Protein 3BE3 (pdb70)

InterPro domains:
  IPR023387 DUF1653-like domain [PF07866] (9-72)
  IPR037135 DUF1653-like domain superfamily [G3DSA:2.30.30.320] (1-81)

Nearest PDB structures (foldseek):
  3be3-assembly1_B-2  TM=9.979E-01  e=3.851E-12  Bordetella bronchiseptica RB50
  6if4-assembly1_A  TM=4.968E-01  e=2.161E+00  Trypanosoma brucei brucei TREU927
  3be3-assembly1_B-2  TM=1.013E+00  e=1.302E-12  Bordetella bronchiseptica RB50
  6if4-assembly1_A  TM=4.968E-01  e=1.394E+00  Trypanosoma brucei brucei TREU927
  8qlx-assembly1_A  TM=5.289E-01  e=2.442E+00  Pyricularia grisea

Structure (mmCIF, N/CA/C/O backbone):
data_3BE3
#
_entry.id   3BE3
#
_cell.length_a   84.728
_cell.length_b   84.728
_cell.length_c   44.582
_cell.angle_alpha   90.00
_cell.angle_beta   90.00
_cell.angle_gamma   120.00
#
_symmetry.space_group_name_H-M   'P 3 2 1'
#
loop_
_entity.id
_entity.type
_entity.pdbx_description
1 polymer 'Uncharacterized protein'
2 non-polymer 'SULFATE ION'
3 water water
#
loop_
_atom_site.group_PDB
_atom_site.id
_atom_site.type_symbol
_atom_site.label_atom_id
_atom_site.label_alt_id
_atom_site.label_comp_id
_atom_site.label_asym_id
_atom_site.label_entity_id
_atom_site.label_seq_id
_atom_site.pdbx_PDB_ins_code
_atom_site.Cartn_x
_atom_site.Cartn_y
_atom_site.Cartn_z
_atom_site.occupancy
_atom_site.B_iso_or_equiv
_atom_site.auth_seq_id
_atom_site.auth_comp_id
_atom_site.auth_asym_id
_atom_site.auth_atom_id
_atom_site.pdbx_PDB_model_num
ATOM 9 N N . GLN A 1 6 ? 79.146 56.401 -6.781 1.00 32.38 6 GLN A N 1
ATOM 10 C CA . GLN A 1 6 ? 78.808 55.964 -5.436 1.00 32.20 6 GLN A CA 1
ATOM 11 C C . GLN A 1 6 ? 79.970 55.542 -4.551 1.00 30.00 6 GLN A C 1
ATOM 12 O O . GLN A 1 6 ? 79.936 55.751 -3.341 1.00 30.21 6 GLN A O 1
ATOM 18 N N . ASP A 1 7 ? 80.997 54.949 -5.143 1.00 27.71 7 ASP A N 1
ATOM 19 C CA . ASP A 1 7 ? 82.139 54.494 -4.361 1.00 27.46 7 ASP A CA 1
ATOM 20 C C . ASP A 1 7 ? 83.284 55.500 -4.247 1.00 24.68 7 ASP A C 1
ATOM 21 O O . ASP A 1 7 ? 84.333 55.179 -3.689 1.00 24.08 7 ASP A O 1
ATOM 26 N N . PHE A 1 8 ? 83.095 56.711 -4.768 1.00 21.25 8 PHE A N 1
ATOM 27 C CA . PHE A 1 8 ? 84.147 57.718 -4.670 1.00 18.16 8 PHE A CA 1
ATOM 28 C C . PHE A 1 8 ? 84.287 58.134 -3.213 1.00 16.47 8 PHE A C 1
ATOM 29 O O . PHE A 1 8 ? 83.300 58.265 -2.489 1.00 16.74 8 PHE A O 1
ATOM 37 N N . ARG A 1 9 ? 85.515 58.355 -2.779 1.00 15.30 9 ARG A N 1
ATOM 38 C CA . ARG A 1 9 ? 85.736 58.759 -1.410 1.00 15.42 9 ARG A CA 1
ATOM 39 C C . ARG A 1 9 ? 86.510 60.076 -1.334 1.00 13.13 9 ARG A C 1
ATOM 40 O O . ARG A 1 9 ? 87.699 60.124 -1.657 1.00 11.35 9 ARG A O 1
ATOM 48 N N . PRO A 1 10 ? 85.838 61.168 -0.926 1.00 11.31 10 PRO A N 1
ATOM 49 C CA . PRO A 1 10 ? 86.540 62.450 -0.829 1.00 11.00 10 PRO A CA 1
ATOM 50 C C . PRO A 1 10 ? 87.566 62.334 0.300 1.00 11.84 10 PRO A C 1
ATOM 51 O O . PRO A 1 10 ? 87.407 61.507 1.199 1.00 12.69 10 PRO A O 1
ATOM 55 N N . GLY A 1 11 ? 88.611 63.150 0.244 1.00 12.07 11 GLY A N 1
ATOM 56 C CA . GLY A 1 11 ? 89.652 63.118 1.258 1.00 11.36 11 GLY A CA 1
ATOM 57 C C . GLY A 1 11 ? 90.997 63.479 0.643 1.00 11.54 11 GLY A C 1
ATOM 58 O O . GLY A 1 11 ? 91.047 64.076 -0.439 1.00 10.50 11 GLY A O 1
ATOM 59 N N . VAL A 1 12 ? 92.087 63.104 1.311 1.00 11.06 12 VAL A N 1
ATOM 60 C CA . VAL A 1 12 ? 93.432 63.397 0.815 1.00 11.71 12 VAL A CA 1
ATOM 61 C C . VAL A 1 12 ? 93.892 62.341 -0.184 1.00 12.03 12 VAL A C 1
ATOM 62 O O . VAL A 1 12 ? 93.742 61.129 0.051 1.00 12.55 12 VAL A O 1
ATOM 66 N N . TYR A 1 13 ? 94.458 62.813 -1.293 1.00 11.34 13 TYR A N 1
ATOM 67 C CA . TYR A 1 13 ? 94.962 61.945 -2.355 1.00 11.42 13 TYR A CA 1
ATOM 68 C C . TYR A 1 13 ? 96.368 62.360 -2.734 1.00 11.87 13 TYR A C 1
ATOM 69 O O . TYR A 1 13 ? 96.732 63.531 -2.627 1.00 10.93 13 TYR A O 1
ATOM 78 N N . ARG A 1 14 ? 97.161 61.395 -3.174 1.00 13.04 14 ARG A N 1
ATOM 79 C CA . ARG A 1 14 ? 98.500 61.700 -3.642 1.00 13.93 14 ARG A CA 1
ATOM 80 C C . ARG A 1 14 ? 98.500 61.487 -5.152 1.00 12.86 14 ARG A C 1
ATOM 81 O O . ARG A 1 14 ? 98.132 60.412 -5.629 1.00 12.58 14 ARG A O 1
ATOM 89 N N . HIS A 1 15 ? 98.878 62.524 -5.897 1.00 12.53 15 HIS A N 1
ATOM 90 C CA . HIS A 1 15 ? 98.952 62.449 -7.356 1.00 13.25 15 HIS A CA 1
ATOM 91 C C . HIS A 1 15 ? 100.203 61.636 -7.650 1.00 13.30 15 HIS A C 1
ATOM 92 O O . HIS A 1 15 ? 101.166 61.696 -6.880 1.00 13.12 15 HIS A O 1
ATOM 99 N N . TYR A 1 16 ? 100.217 60.894 -8.752 1.00 14.16 16 TYR A N 1
ATOM 100 C CA . TYR A 1 16 ? 101.381 60.064 -9.041 1.00 15.74 16 TYR A CA 1
ATOM 101 C C . TYR A 1 16 ? 102.704 60.834 -9.136 1.00 16.02 16 TYR A C 1
ATOM 102 O O . TYR A 1 16 ? 103.776 60.244 -9.012 1.00 16.25 16 TYR A O 1
ATOM 111 N N . LYS A 1 17 ? 102.644 62.147 -9.358 1.00 16.90 17 LYS A N 1
ATOM 112 C CA . LYS A 1 17 ? 103.877 62.929 -9.427 1.00 17.75 17 LYS A CA 1
ATOM 113 C C . LYS A 1 17 ? 104.397 63.341 -8.043 1.00 16.11 17 LYS A C 1
ATOM 114 O O . LYS A 1 17 ? 105.442 63.976 -7.931 1.00 15.70 17 LYS A O 1
ATOM 120 N N . GLY A 1 18 ? 103.661 62.991 -6.991 1.00 15.29 18 GLY A N 1
ATOM 121 C CA . GLY A 1 18 ? 104.129 63.289 -5.642 1.00 15.31 18 GLY A CA 1
ATOM 122 C C . GLY A 1 18 ? 103.401 64.266 -4.740 1.00 13.73 18 GLY A C 1
ATOM 123 O O . GLY A 1 18 ? 103.512 64.174 -3.522 1.00 14.47 18 GLY A O 1
ATOM 124 N N . ASP A 1 19 ? 102.653 65.195 -5.319 1.00 14.30 19 ASP A N 1
ATOM 125 C CA . ASP A 1 19 ? 101.945 66.191 -4.522 1.00 13.68 19 ASP A CA 1
ATOM 126 C C . ASP A 1 19 ? 100.599 65.739 -3.979 1.00 14.07 19 ASP A C 1
ATOM 127 O O . ASP A 1 19 ? 99.903 64.941 -4.605 1.00 14.26 19 ASP A O 1
ATOM 132 N N . HIS A 1 20 ? 100.244 66.267 -2.809 1.00 12.28 20 HIS A N 1
ATOM 133 C CA . HIS A 1 20 ? 98.981 65.945 -2.150 1.00 12.37 20 HIS A CA 1
ATOM 134 C C . HIS A 1 20 ? 97.880 66.952 -2.485 1.00 12.03 20 HIS A C 1
ATOM 135 O O . HIS A 1 20 ? 98.145 68.142 -2.686 1.00 9.96 20 HIS A O 1
ATOM 142 N N . TYR A 1 21 ? 96.650 66.449 -2.553 1.00 11.70 21 TYR A N 1
ATOM 14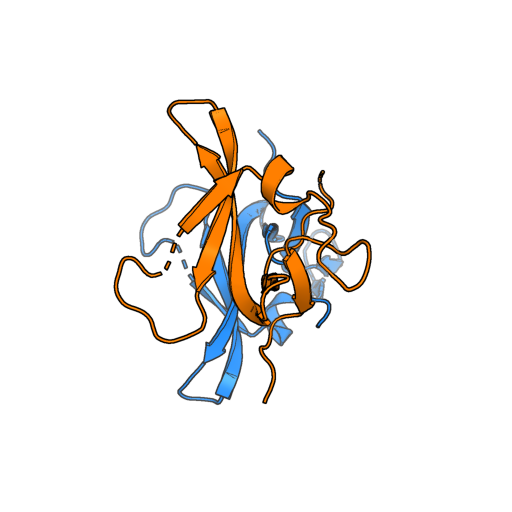3 C CA . TYR A 1 21 ? 95.478 67.251 -2.872 1.00 11.16 21 TYR A CA 1
ATOM 144 C C . TYR A 1 21 ? 94.331 66.818 -1.970 1.00 11.39 21 TYR A C 1
ATOM 145 O O . TYR A 1 21 ? 94.270 65.666 -1.528 1.00 10.38 21 TYR A O 1
ATOM 154 N N . LEU A 1 22 ? 93.418 67.746 -1.713 1.00 9.78 22 LEU A N 1
ATOM 155 C CA . LEU A 1 22 ? 92.255 67.454 -0.896 1.00 10.29 22 LEU A CA 1
ATOM 156 C C . LEU A 1 22 ? 91.024 67.454 -1.793 1.00 11.91 22 LEU A C 1
ATOM 157 O O . LEU A 1 22 ? 90.629 68.495 -2.331 1.00 10.62 22 LEU A O 1
ATOM 162 N N . ALA A 1 23 ? 90.440 66.275 -1.974 1.00 11.24 23 ALA A N 1
ATOM 163 C CA . ALA A 1 23 ? 89.237 66.149 -2.776 1.00 11.79 23 ALA A CA 1
ATOM 164 C C . ALA A 1 23 ? 88.069 66.473 -1.858 1.00 12.75 23 ALA A C 1
ATOM 165 O O . ALA A 1 23 ? 87.827 65.770 -0.878 1.00 13.04 23 ALA A O 1
ATOM 167 N N . LEU A 1 24 ? 87.347 67.544 -2.175 1.00 12.28 24 LEU A N 1
ATOM 168 C CA . LEU A 1 24 ? 86.209 67.979 -1.371 1.00 12.77 24 LEU A CA 1
ATOM 169 C C . LEU A 1 24 ? 84.939 67.198 -1.678 1.00 12.82 24 LEU A C 1
ATOM 170 O O . LEU A 1 24 ? 84.051 67.092 -0.839 1.00 13.10 24 LEU A O 1
ATOM 175 N N . GLY A 1 25 ? 84.852 66.665 -2.889 1.00 11.58 25 GLY A N 1
ATOM 176 C CA . GLY A 1 25 ? 83.677 65.905 -3.279 1.00 12.38 25 GLY A CA 1
ATOM 177 C C . GLY A 1 25 ? 83.468 65.908 -4.777 1.00 10.84 25 GLY A C 1
ATOM 178 O O . GLY A 1 25 ? 84.335 66.358 -5.530 1.00 10.58 25 GLY A O 1
ATOM 179 N N . LEU A 1 26 ? 82.321 65.397 -5.214 1.00 10.29 26 LEU A N 1
ATOM 180 C CA . LEU A 1 26 ? 81.990 65.344 -6.628 1.00 10.88 26 LEU A CA 1
ATOM 181 C C . LEU A 1 26 ? 81.082 66.519 -6.971 1.00 10.95 26 LEU A C 1
ATOM 182 O O . LEU A 1 26 ? 80.424 67.086 -6.096 1.00 10.33 26 LEU A O 1
ATOM 187 N N . ALA A 1 27 ? 81.067 66.885 -8.249 1.00 12.11 27 ALA A N 1
ATOM 188 C CA . ALA A 1 27 ? 80.231 67.986 -8.727 1.00 10.85 27 ALA A CA 1
ATOM 189 C C . ALA A 1 27 ? 79.802 67.733 -10.164 1.00 12.05 27 ALA A C 1
ATOM 190 O O . ALA A 1 27 ? 80.394 66.914 -10.869 1.00 9.91 27 ALA A O 1
ATOM 192 N N . ARG A 1 28 ? 78.759 68.440 -10.586 1.00 11.37 28 ARG A N 1
ATOM 193 C CA . ARG A 1 28 ? 78.243 68.332 -11.940 1.00 12.68 28 ARG A CA 1
ATOM 194 C C . ARG A 1 28 ? 78.732 69.537 -12.744 1.00 12.50 28 ARG A C 1
ATOM 195 O O . ARG A 1 28 ? 78.464 70.683 -12.385 1.00 11.56 28 ARG A O 1
ATOM 203 N N . ALA A 1 29 ? 79.484 69.274 -13.806 1.00 12.56 29 ALA A N 1
ATOM 204 C CA . ALA A 1 29 ? 79.974 70.343 -14.671 1.00 13.42 29 ALA A CA 1
ATOM 205 C C . ALA A 1 29 ? 78.752 70.742 -15.486 1.00 15.45 29 ALA A C 1
ATOM 206 O O . ALA A 1 29 ? 78.218 69.945 -16.251 1.00 16.37 29 ALA A O 1
ATOM 208 N N . ASP A 1 30 ? 78.311 71.979 -15.316 1.00 16.93 30 ASP A N 1
ATOM 209 C CA . ASP A 1 30 ? 77.122 72.467 -15.988 1.00 19.27 30 ASP A CA 1
ATOM 210 C C . ASP A 1 30 ? 77.119 72.440 -17.517 1.00 20.87 30 ASP A C 1
ATOM 211 O O . ASP A 1 30 ? 76.109 72.080 -18.125 1.00 21.66 30 ASP A O 1
ATOM 216 N N . GLU A 1 31 ? 78.238 72.809 -18.136 1.00 20.32 31 GLU A N 1
ATOM 217 C CA . GLU A 1 31 ? 78.324 72.853 -19.601 1.00 22.05 31 GLU A CA 1
ATOM 218 C C . GLU A 1 31 ? 78.196 71.509 -20.324 1.00 22.76 31 GLU A C 1
ATOM 219 O O . GLU A 1 31 ? 77.670 71.446 -21.438 1.00 20.69 31 GLU A O 1
ATOM 225 N N . THR A 1 32 ? 78.681 70.439 -19.700 1.00 22.00 32 THR A N 1
ATOM 226 C CA . THR A 1 32 ? 78.661 69.116 -20.316 1.00 21.83 32 THR A CA 1
ATOM 227 C C . THR A 1 32 ? 77.858 68.060 -19.556 1.00 22.85 32 THR A C 1
ATOM 228 O O . THR A 1 32 ? 77.644 66.956 -20.064 1.00 22.64 32 THR A O 1
ATOM 232 N N . ASP A 1 33 ? 77.423 68.403 -18.347 1.00 22.69 33 ASP A N 1
ATOM 233 C CA . ASP A 1 33 ? 76.659 67.498 -17.493 1.00 24.21 33 ASP A CA 1
ATOM 234 C C . ASP A 1 33 ? 77.479 66.274 -17.088 1.00 22.66 33 ASP A C 1
ATOM 235 O O . ASP A 1 33 ? 76.953 65.163 -17.001 1.00 24.02 33 ASP A O 1
ATOM 240 N N . GLU A 1 34 ? 78.770 66.476 -16.837 1.00 19.80 34 GLU A N 1
ATOM 241 C CA . GLU A 1 34 ? 79.648 65.377 -16.454 1.00 17.90 34 GLU A CA 1
ATOM 242 C C . GLU A 1 34 ? 80.094 65.457 -14.993 1.00 14.26 34 GLU A C 1
ATOM 243 O O . GLU A 1 34 ? 80.110 66.533 -14.398 1.00 13.58 34 GLU A O 1
ATOM 249 N N . VAL A 1 35 ? 80.451 64.310 -14.421 1.00 12.08 35 VAL A N 1
ATOM 250 C CA . VAL A 1 35 ? 80.875 64.243 -13.025 1.00 11.19 35 VAL A CA 1
ATOM 251 C C . VAL A 1 35 ? 82.367 64.571 -12.883 1.00 9.73 35 VAL A C 1
ATOM 252 O O . VAL A 1 35 ? 83.218 63.923 -13.496 1.00 11.24 35 VAL A O 1
ATOM 256 N N . VAL A 1 36 ? 82.668 65.601 -12.096 1.00 8.40 36 VAL A N 1
ATOM 257 C CA . VAL A 1 36 ? 84.044 66.019 -11.864 1.00 7.88 36 VAL A CA 1
ATOM 258 C C . VAL A 1 36 ? 84.366 65.947 -10.380 1.00 9.73 36 VAL A C 1
ATOM 259 O O . VAL A 1 36 ? 83.468 65.877 -9.543 1.00 7.12 36 VAL A O 1
ATOM 263 N N . VAL A 1 37 ? 85.654 65.947 -10.064 1.00 9.07 37 VAL A N 1
ATOM 264 C CA . VAL A 1 37 ? 86.097 65.933 -8.685 1.00 10.73 37 VAL A CA 1
ATOM 265 C C . VAL A 1 37 ? 86.578 67.349 -8.415 1.00 11.29 37 VAL A C 1
ATOM 266 O O . VAL A 1 37 ? 87.279 67.937 -9.236 1.00 12.07 37 VAL A O 1
ATOM 270 N N . VAL A 1 38 ? 86.171 67.904 -7.278 1.00 10.34 38 VAL A N 1
ATOM 271 C CA . VAL A 1 38 ? 86.574 69.241 -6.883 1.00 9.21 38 VAL A CA 1
ATOM 272 C C . VAL A 1 38 ? 87.680 69.024 -5.848 1.00 9.59 38 VAL A C 1
ATOM 273 O O . VAL A 1 38 ? 87.495 68.317 -4.861 1.00 9.77 38 VAL A O 1
ATOM 277 N N . TYR A 1 39 ? 88.847 69.608 -6.088 1.00 9.15 39 TYR A N 1
ATOM 278 C CA . TYR A 1 39 ? 89.969 69.435 -5.175 1.00 11.77 39 TYR A CA 1
ATOM 279 C C . TYR A 1 39 ? 90.887 70.650 -5.075 1.00 12.33 39 TYR A C 1
ATOM 280 O O . TYR A 1 39 ? 90.960 71.464 -5.998 1.00 13.09 39 TYR A O 1
ATOM 289 N N . THR A 1 40 ? 91.591 70.751 -3.949 1.00 11.21 40 THR A N 1
ATOM 290 C CA . THR A 1 40 ? 92.524 71.846 -3.709 1.00 13.43 40 THR A CA 1
ATOM 291 C C . THR A 1 40 ? 93.916 71.268 -3.477 1.00 13.43 40 THR A C 1
ATOM 292 O O . THR A 1 40 ? 94.061 70.183 -2.922 1.00 14.38 40 THR A O 1
ATOM 296 N N . ARG A 1 41 ? 94.947 71.992 -3.891 1.00 12.61 41 ARG A N 1
ATOM 297 C CA . ARG A 1 41 ? 96.304 71.490 -3.714 1.00 12.12 41 ARG A CA 1
ATOM 298 C C . ARG A 1 41 ? 96.818 71.715 -2.301 1.00 13.06 41 ARG A C 1
ATOM 299 O O . ARG A 1 41 ? 96.485 72.712 -1.653 1.00 11.22 41 ARG A O 1
ATOM 307 N N . LEU A 1 42 ? 97.628 70.772 -1.826 1.00 13.01 42 LEU A N 1
ATOM 308 C CA . LEU A 1 42 ? 98.206 70.859 -0.490 1.00 12.35 42 LEU A CA 1
ATOM 309 C C . LEU A 1 42 ? 99.723 71.041 -0.580 1.00 13.95 42 LEU A C 1
ATOM 310 O O . LEU A 1 42 ? 100.499 70.277 -0.005 1.00 14.20 42 LEU A O 1
ATOM 315 N N . TYR A 1 43 ? 100.135 72.051 -1.339 1.00 13.68 43 TYR A N 1
ATOM 316 C CA . TYR A 1 43 ? 101.549 72.377 -1.528 1.00 16.02 43 TYR A CA 1
ATOM 317 C C . TYR A 1 43 ? 101.593 73.768 -2.150 1.00 15.40 43 TYR A C 1
ATOM 318 O O . TYR A 1 43 ? 100.617 74.204 -2.756 1.00 15.12 43 TYR A O 1
ATOM 327 N N . ALA A 1 44 ? 102.718 74.457 -2.010 1.00 16.06 44 ALA A N 1
ATOM 328 C CA . ALA A 1 44 ? 102.835 75.810 -2.539 1.00 17.20 44 ALA A CA 1
ATOM 329 C C . ALA A 1 44 ? 103.357 75.918 -3.968 1.00 17.86 44 ALA A C 1
ATOM 330 O O . ALA A 1 44 ? 104.322 75.257 -4.351 1.00 17.43 44 ALA A O 1
ATOM 332 N N . ARG A 1 45 ? 102.694 76.767 -4.749 1.00 18.05 45 ARG A N 1
ATOM 333 C CA . ARG A 1 45 ? 103.052 77.055 -6.135 1.00 20.70 45 ARG A CA 1
ATOM 334 C C . ARG A 1 45 ? 102.215 78.280 -6.478 1.00 20.75 45 ARG A C 1
ATOM 335 O O . ARG A 1 45 ? 101.398 78.706 -5.663 1.00 18.24 45 ARG A O 1
ATOM 343 N N . ALA A 1 46 ? 102.395 78.848 -7.665 1.00 20.67 46 ALA A N 1
ATOM 344 C CA . ALA A 1 46 ? 101.622 80.026 -8.050 1.00 21.16 46 ALA A CA 1
ATOM 345 C C . ALA A 1 46 ? 100.330 79.635 -8.774 1.00 21.45 46 ALA A C 1
ATOM 346 O O . ALA A 1 46 ? 100.226 78.538 -9.332 1.00 20.66 46 ALA A O 1
ATOM 348 N N . GLY A 1 47 ? 99.343 80.530 -8.741 1.00 20.38 47 GLY A N 1
ATOM 349 C CA . GLY A 1 47 ? 98.084 80.278 -9.424 1.00 18.55 47 GLY A CA 1
ATOM 350 C C . GLY A 1 47 ? 96.881 79.960 -8.546 1.00 17.45 47 GLY A C 1
ATOM 351 O O . GLY A 1 47 ? 96.922 80.117 -7.330 1.00 16.84 47 GLY A O 1
ATOM 352 N N . LEU A 1 48 ? 95.805 79.517 -9.191 1.00 16.76 48 LEU A N 1
ATOM 353 C CA . LEU A 1 48 ? 94.549 79.145 -8.522 1.00 17.00 48 LEU A CA 1
ATOM 354 C C . LEU A 1 48 ? 94.721 77.861 -7.709 1.00 16.98 48 LEU A C 1
ATOM 355 O O . LEU A 1 48 ? 95.117 76.833 -8.243 1.00 17.36 48 LEU A O 1
ATOM 360 N N . PRO A 1 49 ? 94.418 77.901 -6.402 1.00 17.29 49 PRO A N 1
ATOM 361 C CA . PRO A 1 49 ? 94.585 76.673 -5.611 1.00 18.16 49 PRO A CA 1
ATOM 362 C C . PRO A 1 49 ? 93.552 75.556 -5.782 1.00 18.16 49 PRO A C 1
ATOM 363 O O . PRO A 1 49 ? 93.831 74.398 -5.451 1.00 18.99 49 PRO A O 1
ATOM 375 N N . SER A 1 51 ? 90.962 73.130 -8.131 1.00 14.05 51 SER A N 1
ATOM 376 C CA . SER A 1 51 ? 90.874 72.558 -9.470 1.00 13.46 51 SER A CA 1
ATOM 377 C C . SER A 1 51 ? 89.720 71.573 -9.555 1.00 12.76 51 SER A C 1
ATOM 378 O O . SER A 1 51 ? 89.185 71.144 -8.537 1.00 11.82 51 SER A O 1
ATOM 381 N N . THR A 1 52 ? 89.326 71.232 -10.776 1.00 11.96 52 THR A N 1
ATOM 382 C CA . THR A 1 52 ? 88.284 70.237 -10.989 1.00 12.15 52 THR A CA 1
ATOM 383 C C . THR A 1 52 ? 88.850 69.315 -12.052 1.00 12.88 52 THR A C 1
ATOM 384 O O . THR A 1 52 ? 89.740 69.695 -12.820 1.00 13.43 52 THR A O 1
ATOM 388 N N . ARG A 1 53 ? 88.330 68.099 -12.094 1.00 12.04 53 ARG A N 1
ATOM 389 C CA . ARG A 1 53 ? 88.804 67.115 -13.041 1.00 12.29 53 ARG A CA 1
ATOM 390 C C . ARG A 1 53 ? 87.754 66.019 -13.189 1.00 11.19 53 ARG A C 1
ATOM 391 O O . ARG A 1 53 ? 87.119 65.628 -12.210 1.00 9.92 53 ARG A O 1
ATOM 399 N N . LEU A 1 54 ? 87.567 65.539 -14.415 1.00 9.97 54 LEU A N 1
ATOM 400 C CA . LEU A 1 54 ? 86.602 64.476 -14.687 1.00 11.63 54 LEU A CA 1
ATOM 401 C C . LEU A 1 54 ? 86.882 63.266 -13.803 1.00 12.34 54 LEU A C 1
ATOM 402 O O . LEU A 1 54 ? 88.020 62.797 -13.734 1.00 11.77 54 LEU A O 1
ATOM 407 N N . LEU A 1 55 ? 85.842 62.758 -13.143 1.00 11.67 55 LEU A N 1
ATOM 408 C CA . LEU A 1 55 ? 85.984 61.591 -12.268 1.00 14.06 55 LEU A CA 1
ATOM 409 C C . LEU A 1 55 ? 86.601 60.409 -13.020 1.00 15.01 55 LEU A C 1
ATOM 410 O O . LEU A 1 55 ? 87.495 59.735 -12.503 1.00 14.80 55 LEU A O 1
ATOM 415 N N . ARG A 1 56 ? 86.141 60.174 -14.248 1.00 15.91 56 ARG A N 1
ATOM 416 C CA . ARG A 1 56 ? 86.659 59.065 -15.046 1.00 16.81 56 ARG A CA 1
ATOM 417 C C . ARG A 1 56 ? 88.162 59.179 -15.336 1.00 16.43 56 ARG A C 1
ATOM 418 O O . ARG A 1 56 ? 88.849 58.163 -15.460 1.00 17.20 56 ARG A O 1
ATOM 426 N N . ILE A 1 57 ? 88.685 60.398 -15.433 1.00 14.61 57 ILE A N 1
ATOM 427 C CA . ILE A 1 57 ? 90.115 60.575 -15.680 1.00 13.58 57 ILE A CA 1
ATOM 428 C C . ILE A 1 57 ? 90.876 60.445 -14.343 1.00 14.58 57 ILE A C 1
ATOM 429 O O . ILE A 1 57 ? 91.941 59.826 -14.272 1.00 13.26 57 ILE A O 1
ATOM 434 N N . TRP A 1 58 ? 90.310 61.028 -13.289 1.00 14.22 58 TRP A N 1
ATOM 435 C CA . TRP A 1 58 ? 90.904 60.972 -11.949 1.00 14.76 58 TRP A CA 1
ATOM 436 C C . TRP A 1 58 ? 91.138 59.513 -11.520 1.00 14.30 58 TRP A C 1
ATOM 437 O O . TRP A 1 58 ? 92.152 59.194 -10.900 1.00 13.12 58 TRP A O 1
ATOM 448 N N . ASN A 1 59 ? 90.194 58.640 -11.869 1.00 14.18 59 ASN A N 1
ATOM 449 C CA . ASN A 1 59 ? 90.238 57.218 -11.521 1.00 15.92 59 ASN A CA 1
ATOM 450 C C . ASN A 1 59 ? 91.143 56.333 -12.379 1.00 17.35 59 ASN A C 1
ATOM 451 O O . ASN A 1 59 ? 91.267 55.133 -12.113 1.00 16.81 59 ASN A O 1
ATOM 456 N N . GLU A 1 60 ? 91.768 56.907 -13.401 1.00 17.52 60 GLU A N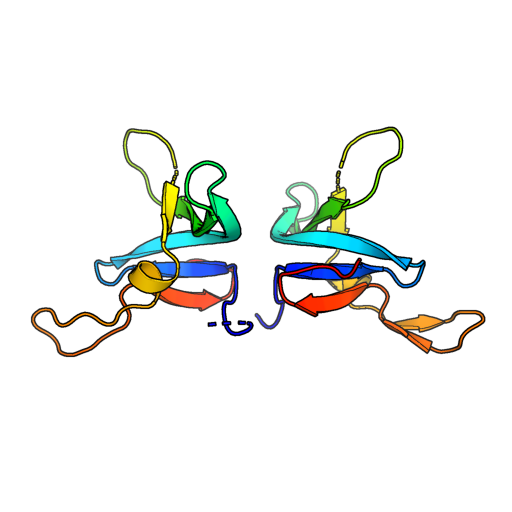 1
ATOM 457 C CA . GLU A 1 60 ? 92.626 56.133 -14.291 1.00 19.12 60 GLU A CA 1
ATOM 458 C C . GLU A 1 60 ? 93.955 55.693 -13.700 1.00 19.98 60 GLU A C 1
ATOM 459 O O . GLU A 1 60 ? 94.493 56.298 -12.774 1.00 17.41 60 GLU A O 1
ATOM 465 N N . THR A 1 61 ? 94.460 54.611 -14.269 1.00 20.33 61 THR A N 1
ATOM 466 C CA . THR A 1 61 ? 95.729 54.028 -13.893 1.00 22.09 61 THR A CA 1
ATOM 467 C C . THR A 1 61 ? 96.643 54.611 -14.972 1.00 22.49 61 THR A C 1
ATOM 468 O O . THR A 1 61 ? 96.293 54.585 -16.151 1.00 23.78 61 THR A O 1
ATOM 472 N N . VAL A 1 62 ? 97.794 55.151 -14.590 1.00 22.60 62 VAL A N 1
ATOM 473 C CA . VAL A 1 62 ? 98.686 55.752 -15.579 1.00 23.06 62 VAL A CA 1
ATOM 474 C C . VAL A 1 62 ? 100.063 55.081 -15.694 1.00 24.40 62 VAL A C 1
ATOM 475 O O . VAL A 1 62 ? 100.647 54.661 -14.700 1.00 22.42 62 VAL A O 1
ATOM 479 N N . ASP A 1 63 ? 100.568 54.962 -16.920 1.00 25.82 63 ASP A N 1
ATOM 480 C CA . ASP A 1 63 ? 101.879 54.363 -17.151 1.00 28.00 63 ASP A CA 1
ATOM 481 C C . ASP A 1 63 ? 102.926 55.412 -16.801 1.00 27.37 63 ASP A C 1
ATOM 482 O O . ASP A 1 63 ? 102.808 56.565 -17.205 1.00 28.94 63 ASP A O 1
ATOM 487 N N . THR A 1 64 ? 103.941 55.013 -16.044 1.00 25.70 64 THR A N 1
ATOM 488 C CA . THR A 1 64 ? 105.003 55.930 -15.636 1.00 23.66 64 THR A CA 1
ATOM 489 C C . THR A 1 64 ? 106.346 55.224 -15.727 1.00 24.14 64 THR A C 1
ATOM 490 O O . THR A 1 64 ? 106.410 54.033 -16.021 1.00 22.68 64 THR A O 1
ATOM 494 N N . GLY A 1 65 ? 107.418 55.969 -15.475 1.00 26.65 65 GLY A N 1
ATOM 495 C CA . GLY A 1 65 ? 108.750 55.391 -15.501 1.00 27.54 65 GLY A CA 1
ATOM 496 C C . GLY A 1 65 ? 108.880 54.435 -14.330 1.00 28.06 65 GLY A C 1
ATOM 497 O O . GLY A 1 65 ? 109.738 53.555 -14.310 1.00 29.64 65 GLY A O 1
ATOM 498 N N . ALA A 1 66 ? 108.003 54.617 -13.349 1.00 27.40 66 ALA A N 1
ATOM 499 C CA . ALA A 1 66 ? 107.976 53.776 -12.161 1.00 26.28 66 ALA A CA 1
ATOM 500 C C . ALA A 1 66 ? 106.960 52.639 -12.298 1.00 24.82 66 ALA A C 1
ATOM 501 O O . ALA A 1 66 ? 106.655 51.964 -11.325 1.00 25.85 66 ALA A O 1
ATOM 503 N N . GLY A 1 67 ? 106.448 52.424 -13.508 1.00 23.33 67 GLY A N 1
ATOM 504 C CA . GLY A 1 67 ? 105.474 51.361 -13.723 1.00 20.96 67 GLY A CA 1
ATOM 505 C C . GLY A 1 67 ? 104.034 51.851 -13.619 1.00 19.71 67 GLY A C 1
ATOM 506 O O . GLY A 1 67 ? 103.812 53.059 -13.535 1.00 18.64 67 GLY A O 1
ATOM 507 N N . PRO A 1 68 ? 103.028 50.956 -13.618 1.00 19.49 68 PRO A N 1
ATOM 508 C CA . PRO A 1 68 ? 101.623 51.385 -13.520 1.00 18.97 68 PRO A CA 1
ATOM 509 C C . PRO A 1 68 ? 101.285 51.957 -12.142 1.00 17.70 68 PRO A C 1
ATOM 510 O O . PRO A 1 68 ? 101.635 51.368 -11.121 1.00 18.13 68 PRO A O 1
ATOM 514 N N . GLN A 1 69 ? 100.601 53.101 -12.112 1.00 17.29 69 GLN A N 1
ATOM 515 C CA . GLN A 1 69 ? 100.214 53.734 -10.849 1.00 15.83 69 GLN A CA 1
ATOM 516 C C . GLN A 1 69 ? 98.850 54.418 -10.980 1.00 14.34 69 GLN A C 1
ATOM 517 O O . GLN A 1 69 ? 98.450 54.812 -12.079 1.00 13.59 69 GLN A O 1
ATOM 523 N N . PRO A 1 70 ? 98.116 54.566 -9.862 1.00 14.65 70 PRO A N 1
ATOM 524 C CA . PRO A 1 70 ? 96.817 55.243 -9.978 1.00 14.97 70 PRO A CA 1
ATOM 525 C C . PRO A 1 70 ? 97.169 56.707 -10.232 1.00 13.58 70 PRO A C 1
ATOM 526 O O . PRO A 1 70 ? 98.195 57.182 -9.749 1.00 12.52 70 PRO A O 1
ATOM 530 N N . ARG A 1 71 ? 96.352 57.426 -10.992 1.00 12.94 71 ARG A N 1
ATOM 531 C CA . ARG A 1 71 ? 96.656 58.834 -11.248 1.00 12.77 71 ARG A CA 1
ATOM 532 C C . ARG A 1 71 ? 96.629 59.584 -9.913 1.00 13.21 71 ARG A C 1
ATOM 533 O O . ARG A 1 71 ? 97.501 60.408 -9.626 1.00 14.93 71 ARG A O 1
ATOM 541 N N . PHE A 1 72 ? 95.616 59.283 -9.100 1.00 13.13 72 PHE A N 1
ATOM 542 C CA . PHE A 1 72 ? 95.464 59.875 -7.771 1.00 12.92 72 PHE A CA 1
ATOM 543 C C . PHE A 1 72 ? 95.157 58.729 -6.817 1.00 12.15 72 PHE A C 1
ATOM 544 O O . PHE A 1 72 ? 94.192 57.992 -7.011 1.00 11.15 72 PHE A O 1
ATOM 552 N N . ALA A 1 73 ? 95.969 58.576 -5.783 1.00 12.36 73 ALA A N 1
ATOM 553 C CA . ALA A 1 73 ? 95.761 57.505 -4.817 1.00 12.55 73 ALA A CA 1
ATOM 554 C C . ALA A 1 73 ? 95.256 58.020 -3.480 1.00 12.73 73 ALA A C 1
ATOM 555 O O . ALA A 1 73 ? 95.829 58.942 -2.887 1.00 10.27 73 ALA A O 1
ATOM 557 N N . TYR A 1 74 ? 94.178 57.406 -3.001 1.00 12.29 74 TYR A N 1
ATOM 558 C CA . TYR A 1 74 ? 93.576 57.795 -1.732 1.00 14.59 74 TYR A CA 1
ATOM 559 C C . TYR A 1 74 ? 94.482 57.375 -0.577 1.00 15.49 74 TYR A C 1
ATOM 560 O O . TYR A 1 74 ? 94.969 56.246 -0.542 1.00 14.28 74 TYR A O 1
ATOM 569 N N . VAL A 1 75 ? 94.693 58.278 0.377 1.00 16.14 75 VAL A N 1
ATOM 570 C CA . VAL A 1 75 ? 95.537 57.956 1.520 1.00 17.16 75 VAL A CA 1
ATOM 571 C C . VAL A 1 75 ? 94.961 58.311 2.878 1.00 17.35 75 VAL A C 1
ATOM 572 O O . VAL A 1 75 ? 95.668 58.258 3.877 1.00 19.52 75 VAL A O 1
ATOM 576 N N . GLY A 1 76 ? 93.686 58.672 2.929 1.00 19.00 76 GLY A N 1
ATOM 577 C CA . GLY A 1 76 ? 93.085 59.010 4.209 1.00 16.84 76 GLY A CA 1
ATOM 578 C C . GLY A 1 76 ? 92.660 60.462 4.322 1.00 17.54 76 GLY A C 1
ATOM 579 O O . GLY A 1 76 ? 92.376 61.115 3.317 1.00 15.65 76 GLY A O 1
ATOM 580 N N . HIS A 1 77 ? 92.610 60.968 5.550 1.00 16.83 77 HIS A N 1
ATOM 581 C CA . HIS A 1 77 ? 92.209 62.346 5.797 1.00 17.78 77 HIS A CA 1
ATOM 582 C C . HIS A 1 77 ? 93.349 63.254 6.210 1.00 16.61 77 HIS A C 1
ATOM 583 O O . HIS A 1 77 ? 93.153 64.447 6.422 1.00 15.73 77 HIS A O 1
ATOM 590 N N . VAL A 1 78 ? 94.544 62.686 6.311 1.00 15.39 78 VAL A N 1
ATOM 591 C CA . VAL A 1 78 ? 95.727 63.462 6.659 1.00 15.98 78 VAL A CA 1
ATOM 592 C C . VAL A 1 78 ? 96.806 63.196 5.623 1.00 16.67 78 VAL A C 1
ATOM 593 O O . VAL A 1 78 ? 96.763 62.213 4.893 1.00 15.46 78 VAL A O 1
ATOM 597 N N . THR A 1 79 ? 97.772 64.097 5.565 1.00 17.02 79 THR A N 1
ATOM 598 C CA . THR A 1 79 ? 98.881 63.983 4.638 1.00 19.81 79 THR A CA 1
ATOM 599 C C . THR A 1 79 ? 100.142 63.712 5.473 1.00 20.33 79 THR A C 1
ATOM 600 O O . THR A 1 79 ? 100.160 63.970 6.680 1.00 17.13 79 THR A O 1
ATOM 604 N N . PRO A 1 80 ? 101.193 63.153 4.854 1.00 20.86 80 PRO A N 1
ATOM 605 C CA . PRO A 1 80 ? 102.416 62.889 5.620 1.00 22.68 80 PRO A CA 1
ATOM 606 C C . PRO A 1 80 ? 103.287 64.140 5.756 1.00 23.17 80 PRO A C 1
ATOM 607 O O . PRO A 1 80 ? 102.966 65.192 5.203 1.00 22.21 80 PRO A O 1
ATOM 611 N N . GLU A 1 81 ? 104.384 64.020 6.498 1.00 25.68 81 GLU A N 1
ATOM 612 C CA . GLU A 1 81 ? 105.316 65.130 6.701 1.00 28.66 81 GLU A CA 1
ATOM 613 C C . GLU A 1 81 ? 105.885 65.555 5.351 1.00 29.31 81 GLU A C 1
ATOM 614 O O . GLU A 1 81 ? 106.043 64.726 4.451 1.00 29.60 81 GLU A O 1
ATOM 620 N N . ALA B 1 4 ? 88.155 57.104 14.493 1.00 41.36 4 ALA B N 1
ATOM 621 C CA . ALA B 1 4 ? 86.898 57.486 13.785 1.00 41.82 4 ALA B CA 1
ATOM 622 C C . ALA B 1 4 ? 87.207 58.228 12.488 1.00 42.31 4 ALA B C 1
ATOM 623 O O . ALA B 1 4 ? 86.573 57.985 11.462 1.00 43.20 4 ALA B O 1
ATOM 633 N N . GLN B 1 6 ? 89.566 57.992 10.267 1.00 38.58 6 GLN B N 1
ATOM 634 C CA . GLN B 1 6 ? 89.841 57.099 9.153 1.00 37.00 6 GLN B CA 1
ATOM 635 C C . GLN B 1 6 ? 88.587 56.503 8.517 1.00 33.59 6 GLN B C 1
ATOM 636 O O . GLN B 1 6 ? 88.576 56.227 7.317 1.00 33.33 6 GLN B O 1
ATOM 642 N N . ASP B 1 7 ? 87.534 56.301 9.307 1.00 30.44 7 ASP B N 1
ATOM 643 C CA . ASP B 1 7 ? 86.304 55.725 8.771 1.00 28.73 7 ASP B CA 1
ATOM 644 C C . ASP B 1 7 ? 85.313 56.770 8.265 1.00 24.66 7 ASP B C 1
ATOM 645 O O . ASP B 1 7 ? 84.301 56.430 7.657 1.00 24.19 7 ASP B O 1
ATOM 650 N N . PHE B 1 8 ? 85.594 58.044 8.503 1.00 21.98 8 PHE B N 1
ATOM 651 C CA . PHE B 1 8 ? 84.678 59.078 8.034 1.00 18.33 8 PHE B CA 1
ATOM 652 C C . PHE B 1 8 ? 84.691 59.174 6.516 1.00 16.44 8 PHE B C 1
ATOM 653 O O . PHE B 1 8 ? 85.748 59.147 5.884 1.00 15.87 8 PHE B O 1
ATOM 661 N N . ARG B 1 9 ? 83.505 59.283 5.932 1.00 15.00 9 ARG B N 1
ATOM 662 C CA . ARG B 1 9 ? 83.390 59.420 4.489 1.00 16.42 9 ARG B CA 1
ATOM 663 C C . ARG B 1 9 ? 82.642 60.704 4.164 1.00 14.22 9 ARG B C 1
ATOM 664 O O . ARG B 1 9 ? 81.465 60.840 4.488 1.00 13.29 9 ARG B O 1
ATOM 672 N N . PRO B 1 10 ? 83.322 61.675 3.531 1.00 13.72 10 PRO B N 1
ATOM 673 C CA . PRO B 1 10 ? 82.625 62.920 3.197 1.00 12.40 10 PRO B CA 1
ATOM 674 C C . PRO B 1 10 ? 81.608 62.608 2.109 1.00 11.26 10 PRO B C 1
ATOM 675 O O . PRO B 1 10 ? 81.786 61.660 1.343 1.00 11.22 10 PRO B O 1
ATOM 679 N N . GLY B 1 11 ? 80.548 63.402 2.051 1.00 10.65 11 GLY B N 1
ATOM 680 C CA . GLY B 1 11 ? 79.509 63.175 1.060 1.00 11.56 11 GLY B CA 1
ATOM 681 C C . GLY B 1 11 ? 78.166 63.627 1.591 1.00 11.48 11 GLY B C 1
ATOM 682 O O . GLY B 1 11 ? 78.101 64.415 2.529 1.00 12.08 11 GLY B O 1
ATOM 683 N N . VAL B 1 12 ? 77.090 63.116 1.007 1.00 10.95 12 VAL B N 1
ATOM 684 C CA . VAL B 1 12 ? 75.748 63.491 1.427 1.00 10.95 12 VAL B CA 1
ATOM 685 C C . VAL B 1 12 ? 75.243 62.639 2.583 1.00 12.24 12 VAL B C 1
ATOM 686 O O . VAL B 1 12 ? 75.349 61.411 2.568 1.00 10.87 12 VAL B O 1
ATOM 690 N N . TYR B 1 13 ? 74.720 63.317 3.598 1.00 11.98 13 TYR B N 1
ATOM 691 C CA . TYR B 1 13 ? 74.192 62.663 4.785 1.00 12.31 13 TYR B CA 1
ATOM 692 C C . TYR B 1 13 ? 72.760 63.086 5.058 1.00 13.58 13 TYR B C 1
ATOM 693 O O . TYR B 1 13 ? 72.384 64.235 4.814 1.00 13.01 13 TYR B O 1
ATOM 702 N N . ARG B 1 14 ? 71.964 62.156 5.573 1.00 14.08 14 ARG B N 1
ATOM 703 C CA . ARG B 1 14 ? 70.590 62.467 5.938 1.00 16.07 14 ARG B CA 1
ATOM 704 C C . ARG B 1 14 ? 70.578 62.529 7.465 1.00 17.64 14 ARG B C 1
ATOM 705 O O . ARG B 1 14 ? 70.878 61.537 8.130 1.00 17.38 14 ARG B O 1
ATOM 713 N N . HIS B 1 15 ? 70.276 63.710 8.005 1.00 18.42 15 HIS B N 1
ATOM 714 C CA . HIS B 1 15 ? 70.201 63.929 9.450 1.00 19.23 15 HIS B CA 1
ATOM 715 C C . HIS B 1 15 ? 68.963 63.149 9.909 1.00 19.52 15 HIS B C 1
ATOM 716 O O . HIS B 1 15 ? 68.009 62.997 9.143 1.00 18.82 15 HIS B O 1
ATOM 723 N N . TYR B 1 16 ? 68.960 62.650 11.143 1.00 20.48 16 TYR B N 1
ATOM 724 C CA . TYR B 1 16 ? 67.824 61.852 11.612 1.00 22.53 16 TYR B CA 1
ATOM 725 C C . TYR B 1 16 ? 66.461 62.548 11.563 1.00 24.82 16 TYR B C 1
ATOM 726 O O . TYR B 1 16 ? 65.421 61.886 11.651 1.00 25.14 16 TYR B O 1
ATOM 735 N N . LYS B 1 17 ? 66.452 63.869 11.425 1.00 24.71 17 LYS B N 1
ATOM 736 C CA . LYS B 1 17 ? 65.186 64.589 11.359 1.00 25.53 17 LYS B CA 1
ATOM 737 C C . LYS B 1 17 ? 64.637 64.737 9.942 1.00 24.42 17 LYS B C 1
ATOM 738 O O . LYS B 1 17 ? 63.593 65.361 9.741 1.00 22.94 17 LYS B O 1
ATOM 744 N N . GLY B 1 18 ? 65.340 64.170 8.960 1.00 21.69 18 GLY B N 1
ATOM 745 C CA . GLY B 1 18 ? 64.853 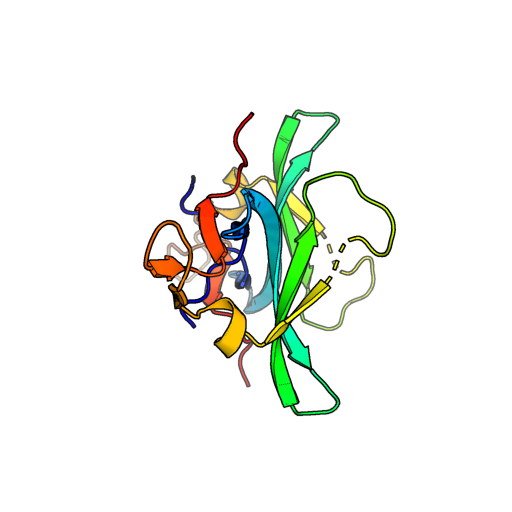64.232 7.592 1.00 19.86 18 GLY B CA 1
ATOM 746 C C . GLY B 1 18 ? 65.600 65.058 6.551 1.00 20.33 18 GLY B C 1
ATOM 747 O O . GLY B 1 18 ? 65.548 64.735 5.365 1.00 19.95 18 GLY B O 1
ATOM 748 N N . ASP B 1 19 ? 66.283 66.120 6.973 1.00 18.82 19 ASP B N 1
ATOM 749 C CA . ASP B 1 19 ? 67.009 66.962 6.022 1.00 20.06 19 ASP B CA 1
ATOM 750 C C . ASP B 1 19 ? 68.367 66.405 5.614 1.00 18.17 19 ASP B C 1
ATOM 751 O O . ASP B 1 19 ? 68.992 65.652 6.365 1.00 16.72 19 ASP B O 1
ATOM 756 N N . HIS B 1 20 ? 68.821 66.793 4.423 1.00 16.74 20 HIS B N 1
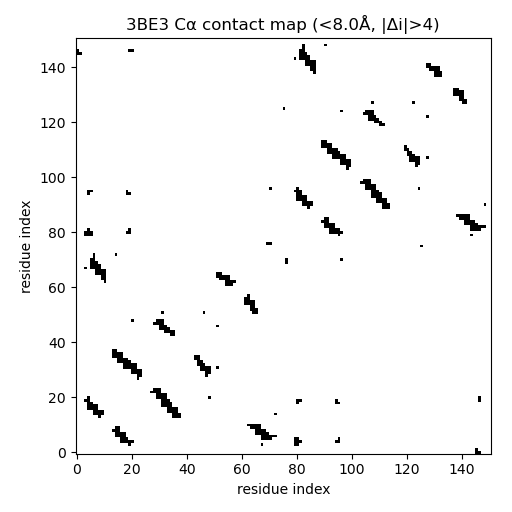ATOM 757 C CA . HIS B 1 20 ? 70.106 66.343 3.881 1.00 16.30 20 HIS B CA 1
ATOM 758 C C . HIS B 1 20 ? 71.186 67.419 3.947 1.00 15.22 20 HIS B C 1
ATOM 759 O O . HIS B 1 20 ? 70.897 68.618 3.874 1.00 13.52 20 HIS B O 1
ATOM 766 N N . TYR B 1 21 ? 72.432 66.974 4.089 1.00 14.76 21 TYR B N 1
ATOM 767 C CA . TYR B 1 21 ? 73.572 67.879 4.180 1.00 14.30 21 TYR B CA 1
ATOM 768 C C . TYR B 1 21 ? 74.749 67.333 3.375 1.00 13.70 21 TYR B C 1
ATOM 769 O O . TYR B 1 21 ? 74.841 66.123 3.134 1.00 13.92 21 TYR B O 1
ATOM 778 N N . LEU B 1 22 ? 75.638 68.230 2.955 1.00 12.72 22 LEU B N 1
ATOM 779 C CA . LEU B 1 22 ? 76.827 67.838 2.205 1.00 12.05 22 LEU B CA 1
ATOM 780 C C . LEU B 1 22 ? 78.042 68.031 3.095 1.00 13.10 22 LEU B C 1
ATOM 781 O O . LEU B 1 22 ? 78.417 69.165 3.393 1.00 11.38 22 LEU B O 1
ATOM 786 N N . ALA B 1 23 ? 78.647 66.929 3.530 1.00 11.84 23 ALA B N 1
ATOM 787 C CA . ALA B 1 23 ? 79.844 67.010 4.353 1.00 11.92 23 ALA B CA 1
ATOM 788 C C . ALA B 1 23 ? 81.007 67.131 3.370 1.00 12.67 23 ALA B C 1
ATOM 789 O O . ALA B 1 23 ? 81.218 66.246 2.539 1.00 11.85 23 ALA B O 1
ATOM 791 N N . LEU B 1 24 ? 81.743 68.238 3.457 1.00 12.39 24 LEU B N 1
ATOM 792 C CA . LEU B 1 24 ? 82.874 68.497 2.568 1.00 12.35 24 LEU B CA 1
ATOM 793 C C . LEU B 1 24 ? 84.159 67.814 3.022 1.00 13.01 24 LEU B C 1
ATOM 794 O O . LEU B 1 24 ? 85.049 67.539 2.216 1.00 11.87 24 LEU B O 1
ATOM 799 N N . GLY B 1 25 ? 84.263 67.559 4.320 1.00 12.80 25 GLY B N 1
ATOM 800 C CA . GLY B 1 25 ? 85.447 66.900 4.845 1.00 13.83 25 GLY B CA 1
ATOM 801 C C . GLY B 1 25 ? 85.667 67.196 6.316 1.00 14.19 25 GLY B C 1
ATOM 802 O O . GLY B 1 25 ? 84.842 67.849 6.962 1.00 15.64 25 GLY B O 1
ATOM 803 N N . LEU B 1 26 ? 86.780 66.710 6.856 1.00 13.59 26 LEU B N 1
ATOM 804 C CA . LEU B 1 26 ? 87.117 66.934 8.255 1.00 13.49 26 LEU B CA 1
ATOM 805 C C . LEU B 1 26 ? 88.005 68.171 8.356 1.00 13.68 26 LEU B C 1
ATOM 806 O O . LEU B 1 26 ? 88.719 68.520 7.415 1.00 13.78 26 LEU B O 1
ATOM 811 N N . ALA B 1 27 ? 87.951 68.831 9.503 1.00 12.00 27 ALA B N 1
ATOM 812 C CA . ALA B 1 27 ? 88.761 70.012 9.736 1.00 13.99 27 ALA B CA 1
ATOM 813 C C . ALA B 1 27 ? 89.157 70.100 11.202 1.00 13.24 27 ALA B C 1
ATOM 814 O O . ALA B 1 27 ? 88.512 69.524 12.074 1.00 13.83 27 ALA B O 1
ATOM 816 N N . ARG B 1 28 ? 90.240 70.820 11.458 1.00 13.43 28 ARG B N 1
ATOM 817 C CA . ARG B 1 28 ? 90.741 71.020 12.811 1.00 14.48 28 ARG B CA 1
ATOM 818 C C . ARG B 1 28 ? 90.371 72.437 13.249 1.00 13.15 28 ARG B C 1
ATOM 819 O O . ARG B 1 28 ? 90.773 73.409 12.616 1.00 13.33 28 ARG B O 1
ATOM 827 N N . ALA B 1 29 ? 89.582 72.556 14.311 1.00 13.45 29 ALA B N 1
ATOM 828 C CA . ALA B 1 29 ? 89.212 73.875 14.819 1.00 14.44 29 ALA B CA 1
ATOM 829 C C . ALA B 1 29 ? 90.508 74.431 15.407 1.00 15.92 29 ALA B C 1
ATOM 830 O O . ALA B 1 29 ? 91.098 73.824 16.304 1.00 15.54 29 ALA B O 1
ATOM 832 N N . ASP B 1 30 ? 90.954 75.579 14.907 1.00 15.91 30 ASP B N 1
ATOM 833 C CA . ASP B 1 30 ? 92.214 76.167 15.362 1.00 18.51 30 ASP B CA 1
ATOM 834 C C . ASP B 1 30 ? 92.341 76.487 16.855 1.00 19.19 30 ASP B C 1
ATOM 835 O O . ASP B 1 30 ? 93.392 76.245 17.448 1.00 18.84 30 ASP B O 1
ATOM 840 N N . GLU B 1 31 ? 91.290 77.042 17.450 1.00 19.78 31 GLU B N 1
ATOM 841 C CA . GLU B 1 31 ? 91.297 77.422 18.868 1.00 21.43 31 GLU B CA 1
ATOM 842 C C . GLU B 1 31 ? 91.390 76.248 19.840 1.00 22.09 31 GLU B C 1
ATOM 843 O O . GLU B 1 31 ? 92.124 76.289 20.829 1.00 22.12 31 GLU B O 1
ATOM 849 N N . THR B 1 32 ? 90.630 75.203 19.543 1.00 21.05 32 THR B N 1
ATOM 850 C CA . THR B 1 32 ? 90.536 74.036 20.413 1.00 20.57 32 THR B CA 1
ATOM 851 C C . THR B 1 32 ? 91.261 72.767 19.975 1.00 20.21 32 THR B C 1
ATOM 852 O O . THR B 1 32 ? 91.393 71.827 20.761 1.00 17.32 32 THR B O 1
ATOM 856 N N . ASP B 1 33 ? 91.696 72.734 18.721 1.00 19.62 33 ASP B N 1
ATOM 857 C CA . ASP B 1 33 ? 92.365 71.570 18.148 1.00 20.77 33 ASP B CA 1
ATOM 858 C C . ASP B 1 33 ? 91.435 70.368 18.116 1.00 19.35 33 ASP B C 1
ATOM 859 O O . ASP B 1 33 ? 91.876 69.218 18.104 1.00 18.40 33 ASP B O 1
ATOM 864 N N . GLU B 1 34 ? 90.135 70.633 18.110 1.00 16.93 34 GLU B N 1
ATOM 865 C CA . GLU B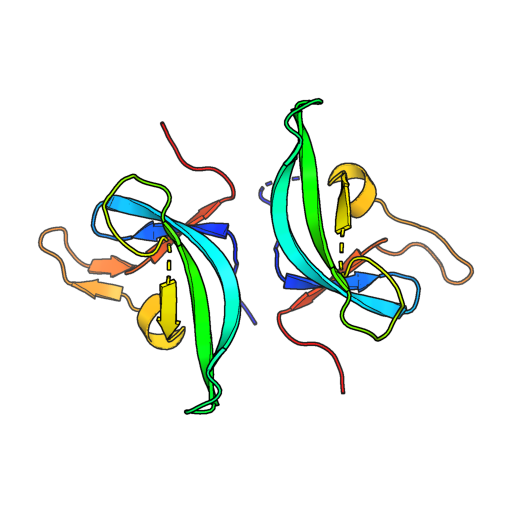 1 34 ? 89.176 69.543 18.053 1.00 18.25 34 GLU B CA 1
ATOM 866 C C . GLU B 1 34 ? 88.875 69.250 16.587 1.00 16.49 34 GLU B C 1
ATOM 867 O O . GLU B 1 34 ? 88.990 70.120 15.726 1.00 14.82 34 GLU B O 1
ATOM 873 N N . VAL B 1 35 ? 88.521 68.004 16.319 1.00 14.65 35 VAL B N 1
ATOM 874 C CA . VAL B 1 35 ? 88.210 67.532 14.980 1.00 14.71 35 VAL B CA 1
ATOM 875 C C . VAL B 1 35 ? 86.729 67.783 14.689 1.00 13.97 35 VAL B C 1
ATOM 876 O O . VAL B 1 35 ? 85.861 67.335 15.442 1.00 14.08 35 VAL B O 1
ATOM 880 N N . VAL B 1 36 ? 86.440 68.512 13.614 1.00 12.17 36 VAL B N 1
ATOM 881 C CA . VAL B 1 36 ? 85.055 68.838 13.272 1.00 11.59 36 VAL B CA 1
ATOM 882 C C . VAL B 1 36 ? 84.669 68.475 11.832 1.00 10.96 36 VAL B C 1
ATOM 883 O O . VAL B 1 36 ? 85.530 68.336 10.962 1.00 9.79 36 VAL B O 1
ATOM 887 N N . VAL B 1 37 ? 83.367 68.330 11.589 1.00 9.75 37 VAL B N 1
ATOM 888 C CA . VAL B 1 37 ? 82.859 68.038 10.248 1.00 10.35 37 VAL B CA 1
ATOM 889 C C . VAL B 1 37 ? 82.394 69.372 9.660 1.00 10.95 37 VAL B C 1
ATOM 890 O O . VAL B 1 37 ? 81.706 70.146 10.330 1.00 11.54 37 VAL B O 1
ATOM 894 N N . VAL B 1 38 ? 82.798 69.643 8.421 1.00 12.45 38 VAL B N 1
ATOM 895 C CA . VAL B 1 38 ? 82.411 70.860 7.707 1.00 11.45 38 VAL B CA 1
ATOM 896 C C . VAL B 1 38 ? 81.308 70.411 6.755 1.00 11.01 38 VAL B C 1
ATOM 897 O O . VAL B 1 38 ? 81.532 69.528 5.927 1.00 10.54 38 VAL B O 1
ATOM 901 N N . TYR B 1 39 ? 80.122 71.001 6.876 1.00 10.64 39 TYR B N 1
ATOM 902 C CA . TYR B 1 39 ? 79.000 70.601 6.029 1.00 12.39 39 TYR B CA 1
ATOM 903 C C . TYR B 1 39 ? 78.062 71.744 5.625 1.00 13.34 39 TYR B C 1
ATOM 904 O O . TYR B 1 39 ? 77.982 72.771 6.301 1.00 12.50 39 TYR B O 1
ATOM 913 N N . THR B 1 40 ? 77.340 71.548 4.526 1.00 13.90 40 THR B N 1
ATOM 914 C CA . THR B 1 40 ? 76.419 72.557 4.019 1.00 14.51 40 THR B CA 1
ATOM 915 C C . THR B 1 40 ? 75.022 71.963 3.997 1.00 16.25 40 THR B C 1
ATOM 916 O O . THR B 1 40 ? 74.861 70.777 3.725 1.00 14.70 40 THR B O 1
ATOM 920 N N . ARG B 1 41 ? 74.008 72.773 4.282 1.00 16.94 41 ARG B N 1
ATOM 921 C CA . ARG B 1 41 ? 72.649 72.246 4.239 1.00 16.67 41 ARG B CA 1
ATOM 922 C C . ARG B 1 41 ? 72.179 72.221 2.794 1.00 15.66 41 ARG B C 1
ATOM 923 O O . ARG B 1 41 ? 72.550 73.082 1.987 1.00 13.05 41 ARG B O 1
ATOM 931 N N . LEU B 1 42 ? 71.362 71.223 2.476 1.00 13.95 42 LEU B N 1
ATOM 932 C CA . LEU B 1 42 ? 70.845 71.063 1.129 1.00 13.26 42 LEU B CA 1
ATOM 933 C C . LEU 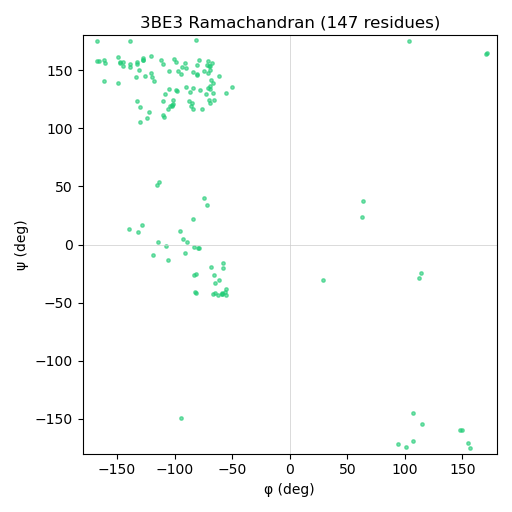B 1 42 ? 69.328 71.236 1.107 1.00 13.89 42 LEU B C 1
ATOM 934 O O . LEU B 1 42 ? 68.593 70.401 0.574 1.00 13.28 42 LEU B O 1
ATOM 939 N N . TYR B 1 43 ? 68.874 72.337 1.699 1.00 14.71 43 TYR B N 1
ATOM 940 C CA . TYR B 1 43 ? 67.458 72.697 1.745 1.00 15.46 43 TYR B CA 1
ATOM 941 C C . TYR B 1 43 ? 67.375 74.188 2.065 1.00 15.50 43 TYR B C 1
ATOM 942 O O . TYR B 1 43 ? 68.323 74.768 2.617 1.00 16.18 43 TYR B O 1
ATOM 951 N N . ALA B 1 44 ? 66.242 74.799 1.724 1.00 15.72 44 ALA B N 1
ATOM 952 C CA . ALA B 1 44 ? 66.026 76.223 1.941 1.00 16.04 44 ALA B CA 1
ATOM 953 C C . ALA B 1 44 ? 65.808 76.592 3.404 1.00 16.14 44 ALA B C 1
ATOM 954 O O . ALA B 1 44 ? 64.978 76.003 4.093 1.00 13.56 44 ALA B O 1
ATOM 956 N N . ARG B 1 45 ? 66.565 77.581 3.864 1.00 15.38 45 ARG B N 1
ATOM 957 C CA . ARG B 1 45 ? 66.463 78.066 5.232 1.00 17.78 45 ARG B CA 1
ATOM 958 C C . ARG B 1 45 ? 67.236 79.376 5.314 1.00 18.31 45 ARG B C 1
ATOM 959 O O . ARG B 1 45 ? 68.101 79.651 4.479 1.00 18.58 45 ARG B O 1
ATOM 967 N N . ALA B 1 46 ? 66.916 80.194 6.307 1.00 15.61 46 ALA B N 1
ATOM 968 C CA . ALA B 1 46 ? 67.611 81.462 6.472 1.00 16.41 46 ALA B CA 1
ATOM 969 C C . ALA B 1 46 ? 68.952 81.179 7.139 1.00 16.74 46 ALA B C 1
ATOM 970 O O . ALA B 1 46 ? 69.130 80.124 7.748 1.00 15.02 46 ALA B O 1
ATOM 972 N N . GLY B 1 47 ? 69.905 82.098 6.992 1.00 15.61 47 GLY B N 1
ATOM 973 C CA . GLY B 1 47 ? 71.195 81.936 7.636 1.00 13.70 47 GLY B CA 1
ATOM 974 C C . GLY B 1 47 ? 72.417 81.441 6.883 1.00 14.13 47 GLY B C 1
ATOM 975 O O . GLY B 1 47 ? 72.414 81.264 5.668 1.00 13.00 47 GLY B O 1
ATOM 976 N N . LEU B 1 48 ? 73.487 81.224 7.640 1.00 13.02 48 LEU B N 1
ATOM 977 C CA . LEU B 1 48 ? 74.736 80.731 7.081 1.00 12.07 48 LEU B CA 1
ATOM 978 C C . LEU B 1 48 ? 74.480 79.313 6.573 1.00 11.95 48 LEU B C 1
ATOM 979 O O . LEU B 1 48 ? 74.012 78.462 7.323 1.00 11.31 48 LEU B O 1
ATOM 984 N N . PRO B 1 49 ? 74.757 79.049 5.286 1.00 11.71 49 PRO B N 1
ATOM 985 C CA . PRO B 1 49 ? 74.518 77.692 4.786 1.00 12.76 49 PRO B CA 1
ATOM 986 C C . PRO B 1 49 ? 75.509 76.647 5.302 1.00 13.87 49 PRO B C 1
ATOM 987 O O . PRO B 1 49 ? 75.151 75.477 5.449 1.00 14.67 49 PRO B O 1
ATOM 999 N N . SER B 1 51 ? 78.088 74.884 8.136 1.00 15.46 51 SER B N 1
ATOM 1000 C CA . SER B 1 51 ? 78.150 74.676 9.576 1.00 14.73 51 SER B CA 1
ATOM 1001 C C . SER B 1 51 ? 79.312 73.754 9.906 1.00 13.62 51 SER B C 1
ATOM 1002 O O . SER B 1 51 ? 79.857 73.100 9.020 1.00 14.06 51 SER B O 1
ATOM 1005 N N . THR B 1 52 ? 79.701 73.709 11.180 1.00 13.59 52 THR B N 1
ATOM 1006 C CA . THR B 1 52 ? 80.764 72.806 11.610 1.00 12.44 52 THR B CA 1
ATOM 1007 C C . THR B 1 52 ? 80.261 72.129 12.881 1.00 14.41 52 THR B C 1
ATOM 1008 O O . THR B 1 52 ? 79.555 72.740 13.690 1.00 13.51 52 THR B O 1
ATOM 1012 N N . ARG B 1 53 ? 80.606 70.858 13.051 1.00 14.10 53 ARG B N 1
ATOM 1013 C CA . ARG B 1 53 ? 80.170 70.113 14.228 1.00 14.32 53 ARG B CA 1
ATOM 1014 C C . ARG B 1 53 ? 81.208 69.062 14.586 1.00 13.20 53 ARG B C 1
ATOM 1015 O O . ARG B 1 53 ? 81.757 68.403 13.704 1.00 12.00 53 ARG B O 1
ATOM 1023 N N . LEU B 1 54 ? 81.468 68.906 15.882 1.00 11.82 54 LEU B N 1
ATOM 1024 C CA . LEU B 1 54 ? 82.442 67.927 16.347 1.00 12.62 54 LEU B CA 1
ATOM 1025 C C . LEU B 1 54 ? 82.168 66.564 15.719 1.00 12.54 54 LEU B C 1
ATOM 1026 O O . LEU B 1 54 ? 81.025 66.113 15.646 1.00 11.37 54 LEU B O 1
ATOM 1031 N N . LEU B 1 55 ? 83.226 65.911 15.257 1.00 12.53 55 LEU B N 1
ATOM 1032 C CA . LEU B 1 55 ? 83.094 64.602 14.638 1.00 12.93 55 LEU B CA 1
ATOM 1033 C C . LEU B 1 55 ? 82.464 63.585 15.592 1.00 14.40 55 LEU B C 1
ATOM 1034 O O . LEU B 1 55 ? 81.602 62.795 15.201 1.00 13.99 55 LEU B O 1
ATOM 1039 N N . ARG B 1 56 ? 82.895 63.605 16.849 1.00 15.22 56 ARG B N 1
ATOM 1040 C CA . ARG B 1 56 ? 82.371 62.656 17.821 1.00 17.36 56 ARG B CA 1
ATOM 1041 C C . ARG B 1 56 ? 80.885 62.857 18.123 1.00 17.56 56 ARG B C 1
ATOM 1042 O O . ARG B 1 56 ? 80.201 61.909 18.495 1.00 18.11 56 ARG B O 1
ATOM 1050 N N . ILE B 1 57 ? 80.382 64.077 17.955 1.00 16.43 57 ILE B N 1
ATOM 1051 C CA . ILE B 1 57 ? 78.960 64.329 18.181 1.00 17.59 57 ILE B CA 1
ATOM 1052 C C . ILE B 1 57 ? 78.203 63.906 16.916 1.00 17.34 57 ILE B C 1
ATOM 1053 O O . ILE B 1 57 ? 77.135 63.296 16.985 1.00 18.00 57 ILE B O 1
ATOM 1058 N N . TRP B 1 58 ? 78.772 64.239 15.759 1.00 16.87 58 TRP B N 1
ATOM 1059 C CA . TRP B 1 58 ? 78.195 63.887 14.456 1.00 16.03 58 TRP B CA 1
ATOM 1060 C C . TRP B 1 58 ? 77.999 62.374 14.382 1.00 15.98 58 TRP B C 1
ATOM 1061 O 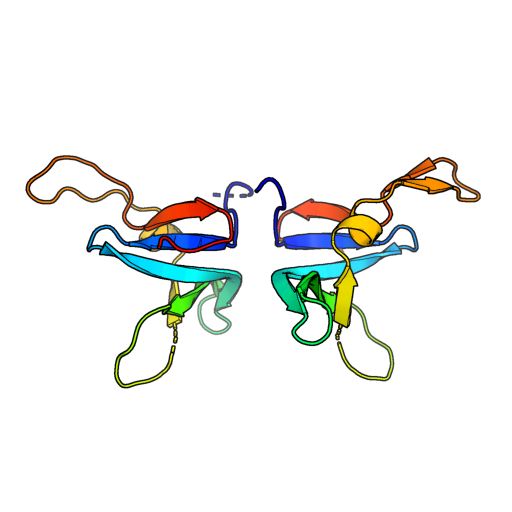O . TRP B 1 58 ? 76.984 61.896 13.872 1.00 16.72 58 TRP B O 1
ATOM 1072 N N . ASN B 1 59 ? 78.982 61.641 14.903 1.00 17.48 59 ASN B N 1
ATOM 1073 C CA . ASN B 1 59 ? 78.965 60.180 14.906 1.00 21.05 59 ASN B CA 1
ATOM 1074 C C . ASN B 1 59 ? 78.110 59.525 15.990 1.00 22.99 59 ASN B C 1
ATOM 1075 O O . ASN B 1 59 ? 77.994 58.300 16.025 1.00 22.91 59 ASN B O 1
ATOM 1080 N N . GLU B 1 60 ? 77.512 60.313 16.873 1.00 25.46 60 GLU B N 1
ATOM 1081 C CA . GLU B 1 60 ? 76.698 59.725 17.926 1.00 28.76 60 GLU B CA 1
ATOM 1082 C C . GLU B 1 60 ? 75.403 59.126 17.408 1.00 30.12 60 GLU B C 1
ATOM 1083 O O . GLU B 1 60 ? 74.875 59.526 16.370 1.00 28.83 60 GLU B O 1
ATOM 1089 N N . THR B 1 61 ? 74.900 58.145 18.146 1.00 32.17 61 THR B N 1
ATOM 1090 C CA . THR B 1 61 ? 73.646 57.496 17.807 1.00 34.36 61 THR B CA 1
ATOM 1091 C C . THR B 1 61 ? 72.579 58.180 18.651 1.00 35.48 61 THR B C 1
ATOM 1092 O O . THR B 1 61 ? 72.861 58.661 19.747 1.00 34.36 61 THR B O 1
ATOM 1096 N N . VAL B 1 62 ? 71.364 58.243 18.126 1.00 36.82 62 VAL B N 1
ATOM 1097 C CA . VAL B 1 62 ? 70.261 58.877 18.824 1.00 38.76 62 VAL B CA 1
ATOM 1098 C C . VAL B 1 62 ? 69.028 57.985 18.793 1.00 40.68 62 VAL B C 1
ATOM 1099 O O . VAL B 1 62 ? 68.875 57.150 17.904 1.00 39.23 62 VAL B O 1
ATOM 1103 N N . ASP B 1 63 ? 68.148 58.165 19.772 1.00 43.47 63 ASP B N 1
ATOM 1104 C CA . ASP B 1 63 ? 66.929 57.371 19.847 1.00 47.06 63 ASP B CA 1
ATOM 1105 C C . ASP B 1 63 ? 65.704 58.258 20.027 1.00 48.85 63 ASP B C 1
ATOM 1106 O O . ASP B 1 63 ? 65.471 58.807 21.107 1.00 49.30 63 ASP B O 1
ATOM 1111 N N . THR B 1 64 ? 64.941 58.401 18.946 1.00 50.91 64 THR B N 1
ATOM 1112 C CA . THR B 1 64 ? 63.714 59.190 18.938 1.00 52.92 64 THR B CA 1
ATOM 1113 C C . THR B 1 64 ? 62.577 58.208 19.202 1.00 54.31 64 THR B C 1
ATOM 1114 O O . THR B 1 64 ? 62.772 57.206 19.893 1.00 54.13 64 THR B O 1
ATOM 1118 N N . GLY B 1 65 ? 61.401 58.483 18.649 1.00 55.60 65 GLY B N 1
ATOM 1119 C CA . GLY B 1 65 ? 60.268 57.595 18.852 1.00 57.30 65 GLY B CA 1
ATOM 1120 C C . GLY B 1 65 ? 60.215 56.411 17.900 1.00 58.04 65 GLY B C 1
ATOM 1121 O O . GLY B 1 65 ? 59.145 55.834 17.696 1.00 58.97 65 GLY B O 1
ATOM 1122 N N . ALA B 1 66 ? 61.361 56.045 17.328 1.00 57.92 66 ALA B N 1
ATOM 1123 C CA . ALA B 1 66 ? 61.421 54.930 16.382 1.00 57.27 66 ALA B CA 1
ATOM 1124 C C . ALA B 1 66 ? 62.647 54.011 16.529 1.00 56.46 66 ALA B C 1
ATOM 1125 O O . ALA B 1 66 ? 62.917 53.193 15.645 1.00 56.68 66 ALA B O 1
ATOM 1127 N N . GLY B 1 67 ? 63.378 54.138 17.637 1.00 54.55 67 GLY B N 1
ATOM 1128 C CA . GLY B 1 67 ? 64.543 53.289 17.860 1.00 52.56 67 GLY B CA 1
ATOM 1129 C C . GLY B 1 67 ? 65.903 53.931 17.626 1.00 50.50 67 GLY B C 1
ATOM 1130 O O . GLY B 1 67 ? 65.975 55.079 17.190 1.00 50.56 67 GLY B O 1
ATOM 1131 N N . PRO B 1 68 ? 67.007 53.220 17.918 1.00 48.43 68 PRO B N 1
ATOM 1132 C CA . PRO B 1 68 ? 68.354 53.775 17.719 1.00 46.35 68 PRO B CA 1
ATOM 1133 C C . PRO B 1 68 ? 68.686 54.013 16.241 1.00 43.76 68 PRO B C 1
ATOM 1134 O O . PRO B 1 68 ? 68.351 53.190 15.385 1.00 43.46 68 PRO B O 1
ATOM 1138 N N . GLN B 1 69 ? 69.340 55.134 15.945 1.00 40.02 69 GLN B N 1
ATOM 1139 C CA . GLN B 1 69 ? 69.720 55.449 14.569 1.00 36.21 69 GLN B CA 1
ATOM 1140 C C . GLN B 1 69 ? 70.833 56.493 14.524 1.00 32.75 69 GLN B C 1
ATOM 1141 O O . GLN B 1 69 ? 71.012 57.266 15.465 1.00 31.38 69 GLN B O 1
ATOM 1147 N N . PRO B 1 70 ? 71.612 56.521 13.432 1.00 29.71 70 PRO B N 1
ATOM 1148 C CA . PRO B 1 70 ? 72.698 57.503 13.336 1.00 26.53 70 PRO B CA 1
ATOM 1149 C C . PRO B 1 70 ? 72.164 58.927 13.377 1.00 22.99 70 PRO B C 1
ATOM 1150 O O . PRO B 1 70 ? 71.077 59.196 12.879 1.00 22.20 70 PRO B O 1
ATOM 1154 N N . ARG B 1 71 ? 72.921 59.834 13.987 1.00 21.29 71 ARG B N 1
ATOM 1155 C CA . ARG B 1 71 ? 72.512 61.235 14.021 1.00 18.38 71 ARG B CA 1
ATOM 1156 C C . ARG B 1 71 ? 72.540 61.691 12.563 1.00 17.33 71 ARG B C 1
ATOM 1157 O O . ARG B 1 71 ? 71.650 62.399 12.102 1.00 15.59 71 ARG B O 1
ATOM 1165 N N . PHE B 1 72 ? 73.578 61.254 11.850 1.00 16.75 72 PHE B N 1
ATOM 1166 C CA . PHE B 1 72 ? 73.767 61.565 10.431 1.00 17.99 72 PHE B CA 1
ATOM 1167 C C . PHE B 1 72 ? 74.047 60.272 9.663 1.00 17.30 72 PHE B C 1
ATOM 1168 O O . PHE B 1 72 ? 75.043 59.606 9.930 1.00 18.09 72 PHE B O 1
ATOM 1176 N N . ALA B 1 73 ? 73.177 59.918 8.720 1.00 16.89 73 ALA B N 1
ATOM 1177 C CA . ALA B 1 73 ? 73.343 58.695 7.920 1.00 17.63 73 ALA B CA 1
ATOM 1178 C C . ALA B 1 73 ? 73.875 58.959 6.514 1.00 16.86 73 ALA B C 1
ATOM 1179 O O . ALA B 1 73 ? 73.245 59.665 5.726 1.00 15.96 73 ALA B O 1
ATOM 1181 N N . TYR B 1 74 ? 75.030 58.378 6.198 1.00 17.32 74 TYR B N 1
ATOM 1182 C CA . TYR B 1 74 ? 75.659 58.545 4.883 1.00 16.73 74 TYR B CA 1
ATOM 1183 C C . TYR B 1 74 ? 74.815 57.884 3.795 1.00 16.87 74 TYR B C 1
ATOM 1184 O O . TYR B 1 74 ? 74.414 56.729 3.935 1.00 14.73 74 TYR B O 1
ATOM 1193 N N . VAL B 1 75 ? 74.541 58.607 2.709 1.00 14.56 75 VAL B N 1
ATOM 1194 C CA . VAL B 1 75 ? 73.759 58.024 1.618 1.00 15.63 75 VAL B CA 1
ATOM 1195 C C . VAL B 1 75 ? 74.415 58.174 0.247 1.00 15.71 75 VAL B C 1
ATOM 1196 O O . VAL B 1 75 ? 73.764 58.014 -0.783 1.00 16.41 75 VAL B O 1
ATOM 1200 N N . GLY B 1 76 ? 75.706 58.474 0.230 1.00 15.44 76 GLY B N 1
ATOM 1201 C CA . GLY B 1 76 ? 76.393 58.605 -1.039 1.00 15.59 76 GLY B CA 1
ATOM 1202 C C . GLY B 1 76 ? 76.737 60.031 -1.416 1.00 15.28 76 GLY B C 1
ATOM 1203 O O . GLY B 1 76 ? 77.046 60.855 -0.553 1.00 15.09 76 GLY B O 1
ATOM 1204 N N . HIS B 1 77 ? 76.672 60.326 -2.708 1.00 13.70 77 HIS B N 1
ATOM 1205 C CA . HIS B 1 77 ? 77.014 61.652 -3.207 1.00 13.57 77 HIS B CA 1
ATOM 1206 C C . HIS B 1 77 ? 75.863 62.437 -3.816 1.00 13.47 77 HIS B C 1
ATOM 1207 O O . HIS B 1 77 ? 76.054 63.559 -4.286 1.00 12.85 77 HIS B O 1
ATOM 1214 N N . VAL B 1 78 ? 74.667 61.864 -3.786 1.00 12.35 78 VAL B N 1
ATOM 1215 C CA . VAL B 1 78 ? 73.503 62.545 -4.333 1.00 12.00 78 VAL B CA 1
ATOM 1216 C C . VAL B 1 78 ? 72.378 62.601 -3.312 1.00 12.11 78 VAL B C 1
ATOM 1217 O O . VAL B 1 78 ? 72.355 61.826 -2.361 1.00 11.02 78 VAL B O 1
ATOM 1221 N N . THR B 1 79 ? 71.451 63.536 -3.498 1.00 12.78 79 THR B N 1
ATOM 1222 C CA . THR B 1 79 ? 70.296 63.662 -2.608 1.00 13.11 79 THR B CA 1
ATOM 1223 C C . THR B 1 79 ? 69.091 63.020 -3.298 1.00 13.83 79 THR B C 1
ATOM 1224 O O . THR B 1 79 ? 69.079 62.876 -4.520 1.00 12.45 79 THR B O 1
ATOM 1228 N N . PRO B 1 80 ? 68.054 62.646 -2.522 1.00 16.63 80 PRO B N 1
ATOM 1229 C CA . PRO B 1 80 ? 66.848 62.017 -3.079 1.00 18.69 80 PRO B CA 1
ATOM 1230 C C . PRO B 1 80 ? 65.921 62.905 -3.902 1.00 21.36 80 PRO B C 1
ATOM 1231 O O . PRO B 1 80 ? 65.911 64.129 -3.760 1.00 21.31 80 PRO B O 1
ATOM 1235 N N . GLU B 1 81 ? 65.122 62.254 -4.745 1.00 24.89 81 GLU B N 1
ATOM 1236 C CA . GLU B 1 81 ? 64.149 62.908 -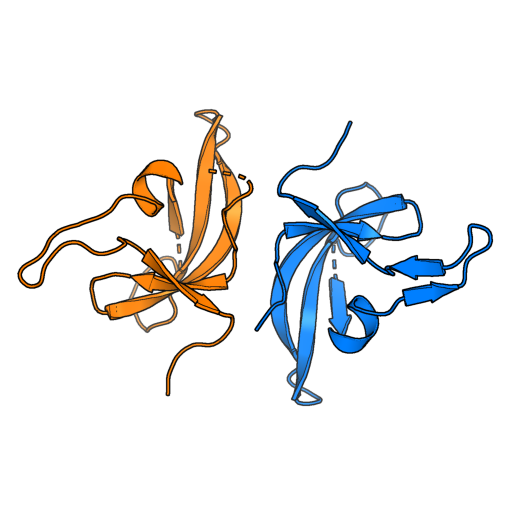5.615 1.00 27.72 81 GLU B CA 1
ATOM 1237 C C . GLU B 1 81 ? 62.857 63.171 -4.843 1.00 29.38 81 GLU B C 1
ATOM 1238 O O . GLU B 1 81 ? 62.509 62.422 -3.931 1.00 30.01 81 GLU B O 1
#

Organism: Bordetella bronchiseptica (strain ATCC BAA-588 / NCTC 13252 / RB50) (NCBI:txid257310)

Sequence (151 aa):
QDFRPGVYRHYKGDHYLALGLARADETDEVVVVYTRLYARAGLPSTRLLRIWNETVDTGAGPQPRFAYVGHVTPEAQDFRPGVYRHYKGDHYLALGLARADETDEVVVVYTRLYARAGLPSTRLLRIWNETVDTGAGPQPRFAYVGHVTPE

Radius of gyration: 17.2 Å; Cα contacts (8 Å, |Δi|>4): 290; chains: 2; bounding box: 48×31×41 Å

B-factor: mean 21.37, std 11.61, range [6.02, 90.1]

Solvent-accessible surface area: 9975 Å² total

Secondary structure (DSSP, 8-state):
-----EEEEETTS-EEEEEEEEEETTTTEEEEEEEESS--SS---EEEHHHHT-EEEETTEEEESEEEEESS---/------EEEEETTS-EEEEEEEEE-TTT--EEEEEEE-S--SS---EEEHHHHT-EEEETTEEEESEEEEESS---

CATH classification: 2.30.30.320

Foldseek 3Di:
DPDDFAWKAFVVGWIKGFPAWDADVVPRAIWTDIATDDDDDDDRDIGGPVQQQDWDQDPVGTHGRIGDDHHDDDD/DVPDDFAWKAFVVGWIKGFPDWDQDVVPRAIWTDIATDDDDDDDRDIGGPVVQQDWDQDPPGIDHRIGDDHHDDDD